Protein AF-A0A9D4Y3Y8-F1 (afdb_monomer)

Mean predicted aligned error: 14.6 Å

Radius of gyration: 22.64 Å; Cα contacts (8 Å, |Δi|>4): 123; chains: 1; bounding box: 56×64×37 Å

Organism: Pisum sativum (NCBI:txid3888)

Nearest PDB structures (foldseek):
  3wry-assembly1_A  TM=9.497E-01  e=7.097E-11  Solanum lycopersicum
  3wrw-assembly1_A  TM=9.606E-01  e=9.790E-11  Solanum lycopersicum
  3wrx-assembly1_A  TM=9.525E-01  e=9.790E-11  Solanum lycopersicum
  3wrx-assembly2_B  TM=9.613E-01  e=1.266E-10  Solanum lycopersicum
  3wry-assembly2_B  TM=9.606E-01  e=2.741E-10  Solanum lycopersicum

InterPro domains:
  IPR051353 Tobamovirus Resistance UPF0261 [PTHR31862] (1-101)
  IPR056778 UPF0261, C-terminal domain [PF23189] (1-93)

Sequence (144 aa):
MRTTVDENRKFADFIANKLNSSSSKICVCLPEKGISALGAPGKPFYDPEATGTLLHELQRLIQTDDIRQVKVYPHHINDLEFASALVDAFLEVNEKKGSTHPQVAIPESVEHFHEDLGSVSNKSSFGAIVYAPNEFPDTKPVHN

Solvent-accessible surface area (backbone atoms only — not comparable to full-atom values): 9390 Å² total; per-residue (Å²): 137,79,78,47,48,71,55,26,44,52,49,21,54,59,52,23,58,55,58,62,69,52,92,60,67,45,73,47,78,41,42,71,62,19,86,45,92,46,33,31,92,95,33,98,49,48,45,70,65,28,52,47,40,26,55,51,42,38,63,71,59,39,68,68,55,101,44,29,46,79,47,81,39,98,30,33,60,85,36,68,67,42,52,50,50,52,52,52,50,49,50,62,61,66,56,61,96,84,71,92,76,83,84,84,79,80,81,88,77,90,86,83,90,77,92,80,92,76,92,81,90,84,89,83,76,86,72,80,85,77,83,58,91,81,78,50,95,78,71,73,78,82,81,129

Secondary structure (DSSP, 8-state):
-PPPHHHHHHHHHHHHHHHHT--S-EEEEEETTBSSTTSSTTSTT--HHHHHHHHHHHHHHS--BTTEEEEEESSBTTSHHHHHHHHHHHHHHH--TT----------------------------------GGG-TT------

Structure (mmCIF, N/CA/C/O backbone):
data_AF-A0A9D4Y3Y8-F1
#
_entry.id   AF-A0A9D4Y3Y8-F1
#
loop_
_atom_site.group_PDB
_atom_site.id
_atom_site.type_symbol
_atom_site.label_atom_id
_atom_site.label_alt_id
_atom_site.label_comp_id
_atom_site.label_asym_id
_atom_site.label_entity_id
_atom_site.label_seq_id
_atom_site.pdbx_PDB_ins_code
_atom_site.Cartn_x
_atom_site.Cartn_y
_atom_site.Cartn_z
_atom_site.occupancy
_atom_site.B_iso_or_equiv
_atom_site.auth_seq_id
_atom_site.auth_comp_id
_atom_site.auth_asym_id
_atom_site.auth_atom_id
_atom_site.pdbx_PDB_model_num
ATOM 1 N N . MET A 1 1 ? 20.549 0.207 -3.075 1.00 88.00 1 MET A N 1
ATOM 2 C CA . MET A 1 1 ? 20.044 -1.165 -3.289 1.00 88.00 1 MET A CA 1
ATOM 3 C C . MET A 1 1 ? 18.529 -1.096 -3.387 1.00 88.00 1 MET A C 1
ATOM 5 O O . MET A 1 1 ? 17.938 -0.424 -2.548 1.00 88.00 1 MET A O 1
ATOM 9 N N . ARG A 1 2 ? 17.919 -1.713 -4.406 1.00 94.69 2 ARG A N 1
ATOM 10 C CA . ARG A 1 2 ? 16.457 -1.796 -4.548 1.00 94.69 2 ARG A CA 1
ATOM 11 C C . ARG A 1 2 ? 15.957 -3.088 -3.897 1.00 94.69 2 ARG A C 1
ATOM 13 O O . ARG A 1 2 ? 16.613 -4.110 -4.040 1.00 94.69 2 ARG A O 1
ATOM 20 N N . THR A 1 3 ? 14.834 -3.015 -3.187 1.00 97.38 3 THR A N 1
ATOM 21 C CA . THR A 1 3 ? 14.163 -4.177 -2.595 1.00 97.38 3 THR A CA 1
ATOM 22 C C . THR A 1 3 ? 13.422 -4.979 -3.659 1.00 97.38 3 THR A C 1
ATOM 24 O O . THR A 1 3 ? 12.798 -4.410 -4.553 1.00 97.38 3 THR A O 1
ATOM 27 N N . THR A 1 4 ? 13.492 -6.297 -3.543 1.00 98.12 4 THR A N 1
ATOM 28 C CA . THR A 1 4 ? 12.877 -7.275 -4.449 1.00 98.12 4 THR A CA 1
ATOM 29 C C . THR A 1 4 ? 11.418 -7.560 -4.084 1.00 98.12 4 THR A C 1
ATOM 31 O O . THR A 1 4 ? 10.960 -7.237 -2.985 1.00 98.12 4 THR A O 1
ATOM 34 N N . VAL A 1 5 ? 10.676 -8.205 -4.985 1.00 98.31 5 VAL A N 1
ATOM 35 C CA . VAL A 1 5 ? 9.298 -8.679 -4.750 1.00 98.31 5 VAL A CA 1
ATOM 36 C C . VAL A 1 5 ? 9.203 -9.555 -3.491 1.00 98.31 5 VAL A C 1
ATOM 38 O O . VAL A 1 5 ? 8.355 -9.314 -2.630 1.00 98.31 5 VAL A O 1
ATOM 41 N N . ASP A 1 6 ? 10.117 -10.515 -3.326 1.00 98.50 6 ASP A N 1
ATOM 42 C CA . ASP A 1 6 ? 10.129 -11.428 -2.174 1.00 98.50 6 ASP A CA 1
ATOM 43 C C . ASP A 1 6 ? 10.433 -10.716 -0.853 1.00 98.50 6 ASP A C 1
ATOM 45 O O . ASP A 1 6 ? 9.857 -11.042 0.187 1.00 98.50 6 ASP A O 1
ATOM 49 N N . GLU A 1 7 ? 11.325 -9.726 -0.870 1.00 98.62 7 GLU A N 1
ATOM 50 C CA . GLU A 1 7 ? 11.584 -8.890 0.305 1.00 98.62 7 GLU A CA 1
ATOM 51 C C . GLU A 1 7 ? 10.355 -8.055 0.670 1.00 98.62 7 GLU A C 1
ATOM 53 O O . GLU A 1 7 ? 9.992 -7.997 1.843 1.00 98.62 7 GLU A O 1
ATOM 58 N N . ASN A 1 8 ? 9.659 -7.480 -0.316 1.00 98.69 8 ASN A N 1
ATOM 59 C CA . ASN A 1 8 ? 8.426 -6.726 -0.082 1.00 98.69 8 ASN A CA 1
ATOM 60 C C . ASN A 1 8 ? 7.308 -7.599 0.510 1.00 98.69 8 ASN A C 1
ATOM 62 O O . ASN A 1 8 ? 6.607 -7.144 1.415 1.00 98.69 8 ASN A O 1
ATOM 66 N N . ARG A 1 9 ? 7.193 -8.868 0.093 1.00 98.69 9 ARG A N 1
ATOM 67 C CA . ARG A 1 9 ? 6.289 -9.844 0.727 1.00 98.69 9 ARG A CA 1
ATOM 68 C C . ARG A 1 9 ? 6.646 -10.064 2.200 1.00 98.69 9 ARG A C 1
ATOM 70 O O . ARG A 1 9 ? 5.778 -9.956 3.060 1.00 98.69 9 ARG A O 1
ATOM 77 N N . LYS A 1 10 ? 7.932 -10.269 2.509 1.00 98.81 10 LYS A N 1
ATOM 78 C CA . LYS A 1 10 ? 8.410 -10.424 3.898 1.00 98.81 10 LYS A CA 1
ATOM 79 C C . LYS A 1 10 ? 8.157 -9.174 4.744 1.00 98.81 10 LYS A C 1
ATOM 81 O O . LYS A 1 10 ? 7.847 -9.294 5.928 1.00 98.81 10 LYS A O 1
ATOM 86 N N . PHE A 1 11 ? 8.281 -7.980 4.162 1.00 98.75 11 PHE A N 1
ATOM 87 C CA . PHE A 1 11 ? 7.951 -6.733 4.855 1.00 98.75 11 PHE A CA 1
ATOM 88 C C . PHE A 1 11 ? 6.456 -6.646 5.158 1.00 98.75 11 PHE A C 1
ATOM 90 O O . PHE A 1 11 ? 6.097 -6.318 6.289 1.00 98.75 11 PHE A O 1
ATOM 97 N N . ALA A 1 12 ? 5.599 -6.985 4.191 1.00 98.75 12 ALA A N 1
ATOM 98 C CA . ALA A 1 12 ? 4.156 -7.026 4.396 1.00 98.75 12 ALA A CA 1
ATOM 99 C C . ALA A 1 12 ? 3.771 -8.012 5.509 1.00 98.75 12 ALA A C 1
ATOM 101 O O . ALA A 1 12 ? 3.057 -7.623 6.432 1.00 98.75 12 ALA A O 1
ATOM 102 N N . ASP A 1 13 ? 4.319 -9.232 5.485 1.00 98.81 13 ASP A N 1
ATOM 103 C CA . ASP A 1 13 ? 4.112 -10.244 6.530 1.00 98.81 13 ASP A CA 1
ATOM 104 C C . ASP A 1 13 ? 4.527 -9.720 7.912 1.00 98.81 13 ASP A C 1
ATOM 106 O O . ASP A 1 13 ? 3.778 -9.816 8.888 1.00 98.81 13 ASP A O 1
ATOM 110 N N . PHE A 1 14 ? 5.718 -9.127 8.015 1.00 98.88 14 PHE A N 1
ATOM 111 C CA . PHE A 1 14 ? 6.232 -8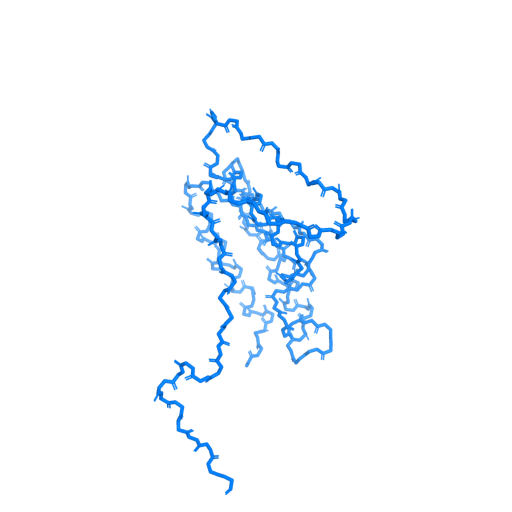.591 9.273 1.00 98.88 14 PHE A CA 1
ATOM 112 C C . PHE A 1 14 ? 5.360 -7.460 9.833 1.00 98.88 14 PHE A C 1
ATOM 114 O O . PHE A 1 14 ? 5.053 -7.451 11.030 1.00 98.88 14 PHE A O 1
ATOM 121 N N . ILE A 1 15 ? 4.958 -6.513 8.981 1.00 98.69 15 ILE A N 1
ATOM 122 C CA . ILE A 1 15 ? 4.114 -5.378 9.367 1.00 98.69 15 ILE A CA 1
ATOM 123 C C . ILE A 1 15 ? 2.729 -5.883 9.783 1.00 98.69 15 ILE A C 1
ATOM 125 O O . ILE A 1 15 ? 2.283 -5.582 10.891 1.00 98.69 15 ILE A O 1
ATOM 129 N N . ALA A 1 16 ? 2.077 -6.694 8.948 1.00 98.69 16 ALA A N 1
ATOM 130 C CA . ALA A 1 16 ? 0.730 -7.193 9.202 1.00 98.69 16 ALA A CA 1
ATOM 131 C C . ALA A 1 16 ? 0.646 -7.993 10.509 1.00 98.69 16 ALA A C 1
ATOM 133 O O . ALA A 1 16 ? -0.250 -7.751 11.315 1.00 98.69 16 ALA A O 1
ATOM 134 N N . ASN A 1 17 ? 1.624 -8.862 10.786 1.00 98.50 17 ASN A N 1
ATOM 135 C CA . ASN A 1 17 ? 1.670 -9.626 12.036 1.00 98.50 17 ASN A CA 1
ATOM 136 C C . ASN A 1 17 ? 1.689 -8.726 13.283 1.00 98.50 17 ASN A C 1
ATOM 138 O O . ASN A 1 17 ? 1.005 -9.008 14.272 1.00 98.50 17 ASN A O 1
ATOM 142 N N . LYS A 1 18 ? 2.437 -7.616 13.239 1.00 98.38 18 LYS A N 1
ATOM 143 C CA . LYS A 1 18 ? 2.472 -6.647 14.343 1.00 98.38 18 LYS A CA 1
ATOM 144 C C . LYS A 1 18 ? 1.147 -5.907 14.492 1.00 98.38 18 LYS A C 1
ATOM 146 O O . LYS A 1 18 ? 0.658 -5.774 15.611 1.00 98.38 18 LYS A O 1
ATOM 151 N N . LEU A 1 19 ? 0.565 -5.446 13.387 1.00 98.19 19 LEU A N 1
ATOM 152 C CA . LEU A 1 19 ? -0.685 -4.684 13.417 1.00 98.19 19 LEU A CA 1
ATOM 153 C C . LEU A 1 19 ? -1.873 -5.548 13.860 1.00 98.19 19 LEU A C 1
ATOM 155 O O . LEU A 1 19 ? -2.658 -5.112 14.700 1.00 98.19 19 LEU A O 1
ATOM 159 N N . ASN A 1 20 ? -1.954 -6.795 13.392 1.00 98.25 20 ASN A N 1
ATOM 160 C CA . ASN A 1 20 ? -3.006 -7.744 13.776 1.00 98.25 20 ASN A CA 1
ATOM 161 C C . ASN A 1 20 ? -2.965 -8.101 15.273 1.00 98.25 20 ASN A C 1
ATOM 163 O O . ASN A 1 20 ? -3.986 -8.455 15.857 1.00 98.25 20 ASN A O 1
ATOM 167 N N . SER A 1 21 ? -1.804 -7.960 15.918 1.00 97.50 21 SER A N 1
ATOM 168 C CA . SER A 1 21 ? -1.638 -8.200 17.358 1.00 97.50 21 SER A CA 1
ATOM 169 C C . SER A 1 21 ? -1.954 -6.973 18.227 1.00 97.50 21 SER A C 1
ATOM 171 O O . SER A 1 21 ? -1.952 -7.071 19.453 1.00 97.50 21 SER A O 1
ATOM 173 N N . SER A 1 22 ? -2.196 -5.804 17.625 1.00 96.62 22 SER A N 1
ATOM 174 C CA . SER A 1 22 ? -2.491 -4.569 18.358 1.00 96.62 22 SER A CA 1
ATOM 175 C C . SER A 1 22 ? -3.937 -4.527 18.848 1.00 96.62 22 SER A C 1
ATOM 177 O O . SER A 1 22 ? -4.855 -4.853 18.103 1.00 96.62 22 SER A O 1
ATOM 179 N N . SER A 1 23 ? -4.146 -4.038 20.071 1.00 95.56 23 SER A N 1
ATOM 180 C CA . SER A 1 23 ? -5.469 -3.737 20.640 1.00 95.56 23 SER A CA 1
ATOM 181 C C . SER A 1 23 ? -5.865 -2.257 20.534 1.00 95.56 23 SER A C 1
ATOM 183 O O . SER A 1 23 ? -6.927 -1.869 21.015 1.00 95.56 23 SER A O 1
ATOM 185 N N . SER A 1 24 ? -5.003 -1.416 19.960 1.00 95.06 24 SER A N 1
ATOM 186 C CA . SER A 1 24 ? -5.241 0.020 19.771 1.00 95.06 24 SER A CA 1
ATOM 187 C C . SER A 1 24 ? -5.779 0.314 18.374 1.00 95.06 24 SER A C 1
ATOM 189 O O . SER A 1 24 ? -5.474 -0.420 17.433 1.00 95.06 24 SER A O 1
ATOM 191 N N . LYS A 1 25 ? -6.517 1.425 18.231 1.00 97.06 25 LYS A N 1
ATOM 192 C CA . LYS A 1 25 ? -6.972 1.911 16.924 1.00 97.06 25 LYS A CA 1
ATOM 193 C C . LYS A 1 25 ? -5.788 2.181 15.986 1.00 97.06 25 LYS A C 1
ATOM 195 O O . LYS A 1 25 ? -4.824 2.835 16.381 1.00 97.06 25 LYS A O 1
ATOM 200 N N . ILE A 1 26 ? -5.880 1.701 14.751 1.00 97.69 26 ILE A N 1
ATOM 201 C CA . ILE A 1 26 ? -4.867 1.789 13.698 1.00 97.69 26 ILE A CA 1
ATOM 202 C C . ILE A 1 26 ? -5.556 2.101 12.368 1.00 97.69 26 ILE A C 1
ATOM 204 O O . ILE A 1 26 ? -6.560 1.486 12.008 1.00 97.69 26 ILE A O 1
ATOM 208 N N . CYS A 1 27 ? -4.947 2.993 11.593 1.00 98.19 27 CYS A N 1
ATOM 209 C CA . CYS A 1 27 ? -5.269 3.202 10.188 1.00 98.19 27 CYS A CA 1
ATOM 210 C C . CYS A 1 27 ? -3.985 3.075 9.359 1.00 98.19 27 CYS A C 1
ATOM 212 O O . CYS A 1 27 ? -3.000 3.760 9.636 1.00 98.19 27 CYS A O 1
ATOM 214 N N . VAL A 1 28 ? -3.983 2.197 8.356 1.00 98.50 28 VAL A N 1
ATOM 215 C CA . VAL A 1 28 ? -2.884 2.042 7.395 1.00 98.50 28 VAL A CA 1
ATOM 216 C C . VAL A 1 28 ? -3.277 2.714 6.090 1.00 98.50 28 VAL A C 1
ATOM 218 O O . VAL A 1 28 ? -4.252 2.315 5.463 1.00 98.50 28 VAL A O 1
ATOM 221 N N . CYS A 1 29 ? -2.508 3.716 5.668 1.00 98.69 29 CYS A N 1
ATOM 222 C CA . CYS A 1 29 ? -2.737 4.444 4.421 1.00 98.69 29 CYS A CA 1
ATOM 223 C C . CYS A 1 29 ? -1.721 4.004 3.362 1.00 98.69 29 CYS A C 1
ATOM 225 O O . CYS A 1 29 ? -0.514 4.058 3.597 1.00 98.69 29 CYS A O 1
ATOM 227 N N . LEU A 1 30 ? -2.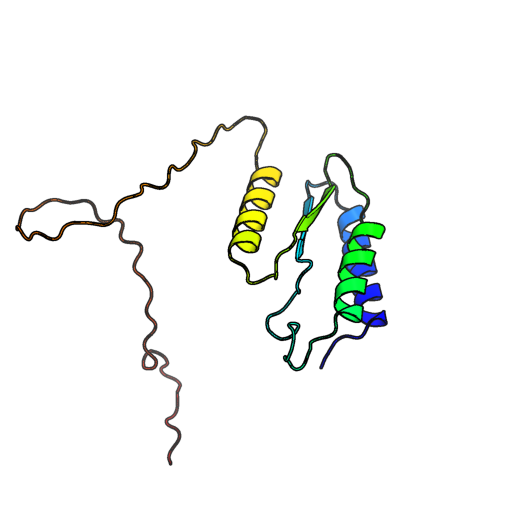204 3.572 2.200 1.00 98.50 30 LEU A N 1
ATOM 228 C CA . LEU A 1 30 ? -1.397 2.983 1.133 1.00 98.50 30 LEU A CA 1
ATOM 229 C C . LEU A 1 30 ? -1.401 3.887 -0.116 1.00 98.50 30 LEU A C 1
ATOM 231 O O . LEU A 1 30 ? -2.470 4.068 -0.702 1.00 98.50 30 LEU A O 1
ATOM 235 N N . PRO A 1 31 ? -0.247 4.445 -0.540 1.00 97.69 31 PRO A N 1
ATOM 236 C CA . PRO A 1 31 ? -0.153 5.291 -1.729 1.00 97.69 31 PRO A CA 1
ATOM 237 C C . PRO A 1 31 ? 0.081 4.444 -2.988 1.00 97.69 31 PRO A C 1
ATOM 239 O O . PRO A 1 31 ? 1.184 3.948 -3.230 1.00 97.69 31 PRO A O 1
ATOM 242 N N . GLU A 1 32 ? -0.955 4.282 -3.807 1.00 94.69 32 GLU A N 1
ATOM 243 C CA . GLU A 1 32 ? -0.950 3.383 -4.968 1.00 94.69 32 GLU A CA 1
ATOM 244 C C . GLU A 1 32 ? 0.075 3.778 -6.045 1.00 94.69 32 GLU A C 1
ATOM 246 O O . GLU A 1 32 ? 0.643 2.911 -6.709 1.00 94.69 32 GLU A O 1
ATOM 251 N N . LYS A 1 33 ? 0.371 5.076 -6.207 1.00 92.06 33 LYS A N 1
ATOM 252 C CA . LYS A 1 33 ? 1.266 5.551 -7.279 1.00 92.06 33 LYS A CA 1
ATOM 253 C C . LYS A 1 33 ? 2.750 5.493 -6.924 1.00 92.06 33 LYS A C 1
ATOM 255 O O . LYS A 1 33 ? 3.582 5.781 -7.783 1.00 92.06 33 LYS A O 1
ATOM 260 N N . GLY A 1 34 ? 3.099 5.137 -5.689 1.00 92.88 34 GLY A N 1
ATOM 261 C CA . GLY A 1 34 ? 4.488 4.931 -5.291 1.00 92.88 34 GLY A CA 1
ATOM 262 C C . GLY A 1 34 ? 4.782 5.305 -3.845 1.00 92.88 34 GLY A C 1
ATOM 263 O O . GLY A 1 34 ? 4.165 6.193 -3.262 1.00 92.88 34 GLY A O 1
ATOM 264 N N . ILE A 1 35 ? 5.781 4.620 -3.289 1.00 95.88 35 ILE A N 1
ATOM 265 C CA . ILE A 1 35 ? 6.171 4.690 -1.871 1.00 95.88 35 ILE A CA 1
ATOM 266 C C . ILE A 1 35 ? 7.481 5.454 -1.632 1.00 95.88 35 ILE A C 1
ATOM 268 O O . ILE A 1 35 ? 7.960 5.522 -0.505 1.00 95.88 35 ILE A O 1
ATOM 272 N N . SER A 1 36 ? 8.119 5.988 -2.680 1.00 95.06 36 SER A N 1
ATOM 273 C CA . SER A 1 36 ? 9.346 6.781 -2.541 1.00 95.06 36 SER A CA 1
ATOM 274 C C . SER A 1 36 ? 9.619 7.627 -3.780 1.00 95.06 36 SER A C 1
ATOM 276 O O . SER A 1 36 ? 9.308 7.213 -4.893 1.00 95.06 36 SER A O 1
ATOM 278 N N . ALA A 1 37 ? 10.319 8.754 -3.612 1.00 93.88 37 ALA A N 1
ATOM 279 C CA . ALA A 1 37 ? 10.727 9.621 -4.724 1.00 93.88 37 ALA A CA 1
ATOM 280 C C . ALA A 1 37 ? 11.576 8.907 -5.798 1.00 93.88 37 ALA A C 1
ATOM 282 O O . ALA A 1 37 ? 11.570 9.302 -6.962 1.00 93.88 37 ALA A O 1
ATOM 283 N N . LEU A 1 38 ? 12.328 7.868 -5.412 1.00 93.31 38 LEU A N 1
ATOM 284 C CA . LEU A 1 38 ? 13.167 7.077 -6.321 1.00 93.31 38 LEU A CA 1
ATOM 285 C C . LEU A 1 38 ? 12.398 5.936 -7.006 1.00 93.31 38 LEU A C 1
ATOM 287 O O . LEU A 1 38 ? 12.915 5.348 -7.953 1.00 93.31 38 LEU A O 1
ATOM 291 N N . GLY A 1 39 ? 11.192 5.622 -6.532 1.00 88.31 39 GLY A N 1
ATOM 292 C CA . GLY A 1 39 ? 10.332 4.544 -7.019 1.00 88.31 39 GLY A CA 1
ATOM 293 C C . GLY A 1 39 ? 9.237 5.019 -7.970 1.00 88.31 39 GLY A C 1
ATOM 294 O O . GLY A 1 39 ? 8.167 4.422 -7.980 1.00 88.31 39 GLY A O 1
ATOM 295 N N . ALA A 1 40 ? 9.488 6.084 -8.736 1.00 88.75 40 ALA A N 1
ATOM 296 C CA . ALA A 1 40 ? 8.558 6.672 -9.705 1.00 88.75 40 ALA A CA 1
ATOM 297 C C . ALA A 1 40 ? 9.057 6.480 -11.153 1.00 88.75 40 ALA A C 1
ATOM 299 O O . ALA A 1 40 ? 10.263 6.306 -11.340 1.00 88.75 40 ALA A O 1
ATOM 300 N N . PRO A 1 41 ? 8.191 6.535 -12.186 1.00 88.19 41 PRO A N 1
ATOM 301 C CA . PRO A 1 41 ? 8.596 6.325 -13.578 1.00 88.19 41 PRO A CA 1
ATOM 302 C C . PRO A 1 41 ? 9.849 7.120 -13.977 1.00 88.19 41 PRO A C 1
ATOM 304 O O . PRO A 1 41 ? 9.963 8.315 -13.702 1.00 88.19 41 PRO A O 1
ATOM 307 N N . GLY A 1 42 ? 10.815 6.445 -14.606 1.00 91.19 42 GLY A N 1
ATOM 308 C CA . GLY A 1 42 ? 12.090 7.047 -15.022 1.00 91.19 42 GLY A CA 1
ATOM 309 C C . GLY A 1 42 ? 13.128 7.236 -13.905 1.00 91.19 42 GLY A C 1
ATOM 310 O O . GLY A 1 42 ? 14.174 7.837 -14.147 1.00 91.19 42 GLY A O 1
ATOM 311 N N . LYS A 1 43 ? 12.876 6.742 -12.686 1.00 92.50 43 LYS A N 1
ATOM 312 C CA . LYS A 1 43 ? 13.825 6.790 -11.563 1.00 92.50 43 LYS A CA 1
ATOM 313 C C . LYS A 1 43 ? 14.521 5.439 -11.338 1.00 92.50 43 LYS A C 1
ATOM 315 O O . LYS A 1 43 ? 13.969 4.403 -11.706 1.00 92.50 43 LYS A O 1
ATOM 320 N N . PRO A 1 44 ? 15.707 5.418 -10.693 1.00 93.00 44 PRO A N 1
ATOM 321 C CA . PRO A 1 44 ? 16.529 4.209 -10.587 1.00 93.00 44 PRO A CA 1
ATOM 322 C C . PRO A 1 44 ? 15.860 3.023 -9.886 1.00 93.00 44 PRO A C 1
ATOM 324 O O . PRO A 1 44 ? 16.268 1.888 -10.104 1.00 93.00 44 PRO A O 1
ATOM 327 N N . PHE A 1 45 ? 14.880 3.276 -9.014 1.00 94.50 45 PHE A N 1
ATOM 328 C CA . PHE A 1 45 ? 14.206 2.265 -8.196 1.00 94.50 45 PHE A CA 1
ATOM 329 C C . PHE A 1 45 ? 12.754 2.038 -8.629 1.00 94.50 45 PHE A C 1
ATOM 331 O O . PHE A 1 45 ? 11.981 1.448 -7.870 1.00 94.50 45 PHE A O 1
ATOM 338 N N . TYR A 1 46 ? 12.372 2.503 -9.824 1.00 93.75 46 TYR A N 1
ATOM 339 C CA . TYR A 1 46 ? 11.038 2.255 -10.350 1.00 93.75 46 TYR A CA 1
ATOM 340 C C . TYR A 1 46 ? 10.838 0.769 -10.617 1.00 93.75 46 TYR A C 1
ATOM 342 O O . TYR A 1 46 ? 11.414 0.198 -11.537 1.00 93.75 46 TYR A O 1
ATOM 350 N N . ASP A 1 47 ? 10.011 0.166 -9.777 1.00 95.12 47 ASP A N 1
ATOM 351 C CA . ASP A 1 47 ? 9.601 -1.222 -9.880 1.00 95.12 47 ASP A CA 1
ATOM 352 C C . ASP A 1 47 ? 8.134 -1.293 -9.427 1.00 95.12 47 ASP A C 1
ATOM 354 O O . ASP A 1 47 ? 7.860 -1.281 -8.212 1.00 95.12 47 ASP A O 1
ATOM 358 N N . PRO A 1 48 ? 7.185 -1.255 -10.382 1.00 93.69 48 PRO A N 1
ATOM 359 C CA . PRO A 1 48 ? 5.764 -1.312 -10.073 1.00 93.69 48 PRO A CA 1
ATOM 360 C C . PRO A 1 48 ? 5.343 -2.684 -9.533 1.00 93.69 48 PRO A C 1
ATOM 362 O O . PRO A 1 48 ? 4.399 -2.743 -8.752 1.00 93.69 48 PRO A O 1
ATOM 365 N N . GLU A 1 49 ? 6.053 -3.766 -9.867 1.00 96.62 49 GLU A N 1
ATOM 366 C CA . GLU A 1 49 ? 5.744 -5.113 -9.377 1.00 96.62 49 GLU A CA 1
ATOM 367 C C . GLU A 1 49 ? 6.112 -5.255 -7.897 1.00 96.62 49 GLU A C 1
ATOM 369 O O . GLU A 1 49 ? 5.284 -5.672 -7.082 1.00 96.62 49 GLU A O 1
ATOM 374 N N . ALA A 1 50 ? 7.320 -4.834 -7.511 1.00 96.25 50 ALA A N 1
ATOM 375 C CA . ALA A 1 50 ? 7.750 -4.854 -6.114 1.00 96.25 50 ALA A CA 1
ATOM 376 C C . ALA A 1 50 ? 6.879 -3.941 -5.237 1.00 96.25 50 ALA A C 1
ATOM 378 O O . ALA A 1 50 ? 6.482 -4.326 -4.134 1.00 96.25 50 ALA A O 1
ATOM 379 N N . THR A 1 51 ? 6.543 -2.747 -5.737 1.00 95.44 51 THR A N 1
ATOM 380 C CA . THR A 1 51 ? 5.671 -1.803 -5.020 1.00 95.44 51 THR A CA 1
ATOM 381 C C . THR A 1 51 ? 4.248 -2.349 -4.911 1.00 95.44 51 THR A C 1
ATOM 383 O O . THR A 1 51 ? 3.696 -2.388 -3.813 1.00 95.44 51 THR A O 1
ATOM 386 N N . GLY A 1 52 ? 3.681 -2.839 -6.016 1.00 97.00 52 GLY A N 1
ATOM 387 C CA . GLY A 1 52 ? 2.356 -3.456 -6.038 1.00 97.00 52 GLY A CA 1
ATOM 388 C C . GLY A 1 52 ? 2.263 -4.663 -5.108 1.00 97.00 52 GLY A C 1
ATOM 389 O O . GLY A 1 52 ? 1.279 -4.792 -4.386 1.00 97.00 52 GLY A O 1
ATOM 390 N N . THR A 1 53 ? 3.316 -5.484 -5.036 1.00 98.50 53 THR A N 1
ATOM 391 C CA . THR A 1 53 ? 3.388 -6.628 -4.114 1.00 98.50 53 THR A CA 1
ATOM 392 C C . THR A 1 53 ? 3.275 -6.183 -2.661 1.00 98.50 53 THR A C 1
ATOM 394 O O . THR A 1 53 ? 2.466 -6.743 -1.928 1.00 98.50 53 THR A O 1
ATOM 397 N N . LEU A 1 54 ? 4.027 -5.161 -2.237 1.00 98.50 54 LEU A N 1
ATOM 398 C CA . LEU A 1 54 ? 3.932 -4.651 -0.866 1.00 98.50 54 LEU A CA 1
ATOM 399 C C . LEU A 1 54 ? 2.507 -4.185 -0.539 1.00 98.50 54 LEU A C 1
ATOM 401 O O . LEU A 1 54 ? 1.950 -4.579 0.483 1.00 98.50 54 LEU A O 1
ATOM 405 N N . LEU A 1 55 ? 1.917 -3.355 -1.405 1.00 98.31 55 LEU A N 1
ATOM 406 C CA . LEU A 1 55 ? 0.594 -2.776 -1.158 1.00 98.31 55 LEU A CA 1
ATOM 407 C C . LEU A 1 55 ? -0.505 -3.844 -1.161 1.00 98.31 55 LEU A C 1
ATOM 409 O O . LEU A 1 55 ? -1.369 -3.827 -0.286 1.00 98.31 55 LEU A O 1
ATOM 413 N N . HIS A 1 56 ? -0.458 -4.780 -2.111 1.00 98.44 56 HIS A N 1
ATOM 414 C CA . HIS A 1 56 ? -1.408 -5.884 -2.204 1.00 98.44 56 HIS A CA 1
ATOM 415 C C . HIS A 1 56 ? -1.308 -6.819 -0.994 1.00 98.44 56 HIS A C 1
ATOM 417 O O . HIS A 1 56 ? -2.325 -7.151 -0.387 1.00 98.44 56 HIS A O 1
ATOM 423 N N . GLU A 1 57 ? -0.096 -7.219 -0.600 1.00 98.75 57 GLU A N 1
ATOM 424 C CA . GLU A 1 57 ? 0.088 -8.108 0.548 1.00 98.75 57 GLU A CA 1
ATOM 425 C C . GLU A 1 57 ? -0.334 -7.435 1.860 1.00 98.75 57 GLU A C 1
ATOM 427 O O . GLU A 1 57 ? -1.000 -8.074 2.669 1.00 98.75 57 GLU A O 1
ATOM 432 N N . LEU A 1 58 ? -0.052 -6.140 2.056 1.00 98.75 58 LEU A N 1
ATOM 433 C CA . LEU A 1 58 ? -0.549 -5.402 3.224 1.00 98.75 58 LEU A CA 1
ATOM 434 C C . LEU A 1 58 ? -2.084 -5.379 3.276 1.00 98.75 58 LEU A C 1
ATOM 436 O O . LEU A 1 58 ? -2.652 -5.656 4.330 1.00 98.75 58 LEU A O 1
ATOM 440 N N . GLN A 1 59 ? -2.756 -5.111 2.151 1.00 98.25 59 GLN A N 1
ATOM 441 C CA . GLN A 1 59 ? -4.225 -5.154 2.078 1.00 98.25 59 GLN A CA 1
ATOM 442 C C . GLN A 1 59 ? -4.784 -6.546 2.379 1.00 98.25 59 GLN A C 1
ATOM 444 O O . GLN A 1 59 ? -5.807 -6.667 3.044 1.00 98.25 59 GLN A O 1
ATOM 449 N N . ARG A 1 60 ? -4.115 -7.598 1.897 1.00 98.50 60 ARG A N 1
ATOM 450 C CA . ARG A 1 60 ? -4.556 -8.987 2.057 1.00 98.50 60 ARG A CA 1
ATOM 451 C C . ARG A 1 60 ? -4.337 -9.527 3.473 1.00 98.50 60 ARG A C 1
ATOM 453 O O . ARG A 1 60 ? -5.123 -10.348 3.938 1.00 98.50 60 ARG A O 1
ATOM 460 N N . LEU A 1 61 ? -3.235 -9.147 4.120 1.00 98.75 61 LEU A N 1
ATOM 461 C CA . LEU A 1 61 ? -2.774 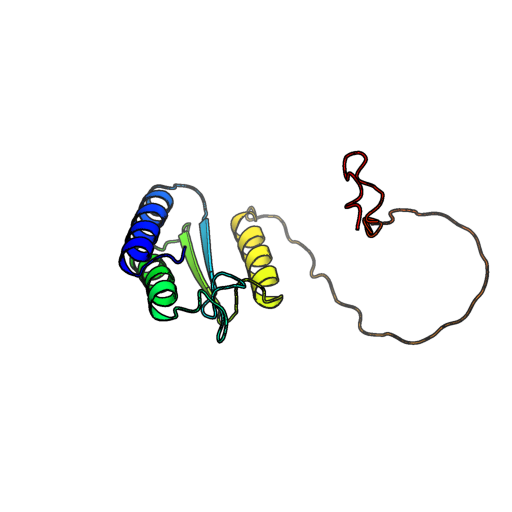-9.744 5.380 1.00 98.75 61 LEU A CA 1
ATOM 462 C C . LEU A 1 61 ? -3.275 -9.015 6.629 1.00 98.75 61 LEU A C 1
ATOM 464 O O . LEU A 1 61 ? -3.386 -9.634 7.692 1.00 98.75 61 LEU A O 1
ATOM 468 N N . ILE A 1 62 ? -3.533 -7.710 6.538 1.00 98.62 62 ILE A N 1
ATOM 469 C CA . ILE A 1 62 ? -4.048 -6.938 7.670 1.00 98.62 62 ILE A CA 1
ATOM 470 C C . ILE A 1 62 ? -5.530 -7.269 7.859 1.00 98.62 62 ILE A C 1
ATOM 472 O O . ILE A 1 62 ? -6.342 -7.106 6.952 1.00 98.62 62 ILE A O 1
ATOM 476 N N . GLN A 1 63 ? -5.882 -7.719 9.060 1.00 98.00 63 GLN A N 1
ATOM 477 C CA . GLN A 1 63 ? -7.256 -8.033 9.436 1.00 98.00 63 GLN A CA 1
ATOM 478 C C . GLN A 1 63 ? -7.983 -6.735 9.791 1.00 98.00 63 GLN A C 1
ATOM 480 O O . GLN A 1 63 ? -7.677 -6.106 10.809 1.00 98.00 63 GLN A O 1
ATOM 485 N N . THR A 1 64 ? -8.917 -6.322 8.937 1.00 97.75 64 THR A N 1
ATOM 486 C CA . THR A 1 64 ? -9.699 -5.101 9.140 1.00 97.75 64 THR A CA 1
ATOM 487 C C . THR A 1 64 ? -10.906 -5.343 10.043 1.00 97.75 64 THR A C 1
ATOM 489 O O . THR A 1 64 ? -11.590 -6.361 9.944 1.00 97.75 64 THR A O 1
ATOM 492 N N . ASP A 1 65 ? -11.155 -4.396 10.942 1.00 96.31 65 ASP A N 1
ATOM 493 C CA . ASP A 1 65 ? -12.272 -4.376 11.889 1.00 96.31 65 ASP A CA 1
ATOM 494 C C . ASP A 1 65 ? -12.506 -2.944 12.408 1.00 96.31 65 ASP A C 1
ATOM 496 O O . ASP A 1 65 ? -11.914 -1.980 11.920 1.00 96.31 65 ASP A O 1
ATOM 500 N N . ASP A 1 66 ? -13.352 -2.781 13.425 1.00 94.81 66 ASP A N 1
ATOM 501 C CA . ASP A 1 66 ? -13.691 -1.472 13.999 1.00 94.81 66 ASP A CA 1
ATOM 502 C C . ASP A 1 66 ? -12.485 -0.677 14.537 1.00 94.81 66 ASP A C 1
ATOM 504 O O . A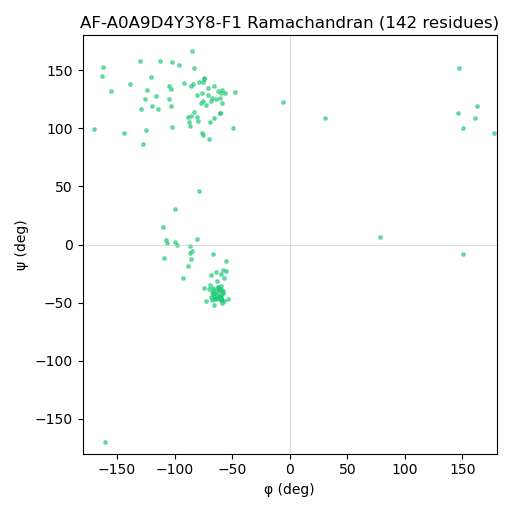SP A 1 66 ? -12.567 0.548 14.678 1.00 94.81 66 ASP A O 1
ATOM 508 N N . ILE A 1 67 ? -11.371 -1.342 14.861 1.00 95.62 67 ILE A N 1
ATOM 509 C CA . ILE A 1 67 ? -10.150 -0.697 15.360 1.00 95.62 67 ILE A CA 1
ATOM 510 C C . ILE A 1 67 ? -9.004 -0.720 14.345 1.00 95.62 67 ILE A C 1
ATOM 512 O O . ILE A 1 67 ? -8.025 -0.010 14.554 1.00 95.62 67 ILE A O 1
ATOM 516 N N . ARG A 1 68 ? -9.088 -1.481 13.251 1.00 97.62 68 ARG A N 1
ATOM 517 C CA . ARG A 1 68 ? -8.044 -1.577 12.221 1.00 97.62 68 ARG A CA 1
ATOM 518 C C . ARG A 1 68 ? -8.616 -1.350 10.835 1.00 97.62 68 ARG A C 1
ATOM 520 O O . ARG A 1 68 ? -9.396 -2.147 10.327 1.00 97.62 68 ARG A O 1
ATOM 527 N N . GLN A 1 69 ? -8.157 -0.288 10.189 1.00 98.00 69 GLN A N 1
ATOM 528 C CA . GLN A 1 69 ? -8.567 0.069 8.834 1.00 98.00 69 GLN A CA 1
ATOM 529 C C . GLN A 1 69 ? -7.361 0.095 7.894 1.00 98.00 69 GLN A C 1
ATOM 531 O O . GLN A 1 69 ? -6.269 0.516 8.282 1.00 98.00 69 GLN A O 1
ATOM 536 N N . VAL A 1 70 ? -7.566 -0.328 6.647 1.00 98.44 70 VAL A N 1
ATOM 537 C CA . VAL A 1 70 ? -6.600 -0.175 5.551 1.00 98.44 70 VAL A CA 1
ATOM 538 C C . VAL A 1 70 ? -7.263 0.665 4.467 1.00 98.44 70 VAL A C 1
ATOM 540 O O . VAL A 1 70 ? -8.301 0.281 3.933 1.00 98.44 70 VAL A O 1
ATOM 543 N N . LYS A 1 71 ? -6.678 1.820 4.154 1.00 98.31 71 LYS A N 1
ATOM 544 C CA . LYS A 1 71 ? -7.186 2.782 3.173 1.00 98.31 71 LYS A CA 1
ATOM 545 C C . LYS A 1 71 ? -6.190 2.910 2.023 1.00 98.31 71 LYS A C 1
ATOM 547 O O . LYS A 1 71 ? -5.002 3.147 2.247 1.00 98.31 71 LYS A O 1
ATOM 552 N N . VAL A 1 72 ? -6.673 2.749 0.796 1.00 98.12 72 VAL A N 1
ATOM 553 C CA . VAL A 1 72 ? -5.871 2.874 -0.429 1.00 98.12 72 VAL A CA 1
ATOM 554 C C . VAL A 1 72 ? -6.166 4.216 -1.075 1.00 98.12 72 VAL A C 1
ATOM 556 O O . VAL A 1 72 ? -7.327 4.598 -1.206 1.00 98.12 72 VAL A O 1
ATOM 559 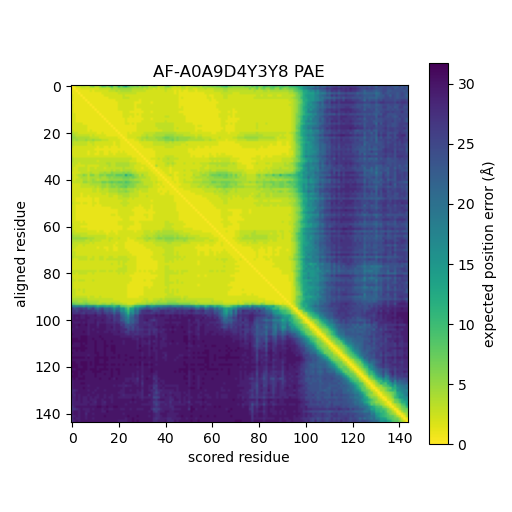N N . TYR A 1 73 ? -5.116 4.921 -1.479 1.00 98.00 73 TYR A N 1
ATOM 560 C CA . TYR A 1 73 ? -5.210 6.257 -2.047 1.00 98.00 73 TYR A CA 1
ATOM 561 C C . TYR A 1 73 ? -4.552 6.303 -3.432 1.00 98.00 73 TYR A C 1
ATOM 563 O O . TYR A 1 73 ? -3.407 5.856 -3.563 1.00 98.00 73 TYR A O 1
ATOM 571 N N . PRO A 1 74 ? -5.207 6.900 -4.450 1.00 96.81 74 PRO A N 1
ATOM 572 C CA . PRO A 1 74 ? -4.694 6.992 -5.820 1.00 96.81 74 PRO A CA 1
ATOM 573 C C . PRO A 1 74 ? -3.641 8.110 -5.973 1.00 96.81 74 PRO A C 1
ATOM 575 O O . PRO A 1 74 ? -3.671 8.911 -6.915 1.00 96.81 74 PRO A O 1
ATOM 578 N N . HIS A 1 75 ? -2.700 8.171 -5.034 1.00 96.31 75 HIS A N 1
ATOM 579 C CA . HIS A 1 75 ? -1.684 9.210 -4.892 1.00 96.31 75 HIS A CA 1
ATOM 580 C C . HIS A 1 75 ? -0.294 8.589 -4.742 1.00 96.31 75 HIS A C 1
ATOM 582 O O . HIS A 1 75 ? -0.148 7.418 -4.376 1.00 96.31 75 HIS A O 1
ATOM 588 N N . HIS A 1 76 ? 0.736 9.367 -5.055 1.00 96.06 76 HIS A N 1
ATOM 589 C CA . HIS A 1 76 ? 2.115 9.057 -4.703 1.00 96.06 76 HIS A CA 1
ATOM 590 C C . HIS A 1 76 ? 2.369 9.516 -3.260 1.00 96.06 76 HIS A C 1
ATOM 592 O O . HIS A 1 76 ? 1.770 10.484 -2.802 1.00 96.06 76 HIS A O 1
ATOM 598 N N . ILE A 1 77 ? 3.294 8.873 -2.540 1.00 97.62 77 ILE A N 1
ATOM 599 C CA . ILE A 1 77 ? 3.595 9.205 -1.132 1.00 97.62 77 ILE A CA 1
ATOM 600 C C . ILE A 1 77 ? 3.979 10.680 -0.896 1.00 97.62 77 ILE A C 1
ATOM 602 O O . ILE A 1 77 ? 3.853 11.181 0.214 1.00 97.62 77 ILE A O 1
ATOM 606 N N . ASN A 1 78 ? 4.453 11.363 -1.941 1.00 96.75 78 ASN A N 1
ATOM 607 C CA . ASN A 1 78 ? 4.892 12.761 -1.898 1.00 96.75 78 ASN A CA 1
ATOM 608 C C . ASN A 1 78 ? 3.840 13.753 -2.425 1.00 96.75 78 ASN A C 1
ATOM 610 O O . ASN A 1 78 ? 4.144 14.940 -2.516 1.00 96.75 78 ASN A O 1
ATOM 614 N N . ASP A 1 79 ? 2.654 13.286 -2.817 1.00 97.50 79 ASP A N 1
ATOM 615 C CA . ASP A 1 79 ? 1.570 14.171 -3.243 1.00 97.50 79 ASP A CA 1
ATOM 616 C C . ASP A 1 79 ? 0.961 14.859 -2.013 1.00 97.50 79 ASP A C 1
ATOM 618 O O . ASP A 1 79 ? 0.823 14.249 -0.945 1.00 97.50 79 ASP A O 1
ATOM 622 N N . LEU A 1 80 ? 0.576 16.130 -2.156 1.00 98.31 80 LEU A N 1
ATOM 623 C CA . LEU A 1 80 ? 0.010 16.913 -1.053 1.00 98.31 80 LEU A CA 1
ATOM 624 C C . LEU A 1 80 ? -1.294 16.289 -0.543 1.00 98.31 80 LEU A C 1
ATOM 626 O O . LEU A 1 80 ? -1.529 16.230 0.661 1.00 98.31 80 LEU A O 1
ATOM 630 N N . GLU A 1 81 ? -2.100 15.753 -1.452 1.00 98.44 81 GLU A N 1
ATOM 631 C CA . GLU A 1 81 ? -3.353 15.068 -1.161 1.00 98.44 81 GLU A CA 1
ATOM 632 C C . GLU A 1 81 ? -3.132 13.829 -0.284 1.00 98.44 81 GLU A C 1
ATOM 634 O O . GLU A 1 81 ? -3.923 13.566 0.623 1.00 98.44 81 GLU A O 1
ATOM 639 N N . PHE A 1 82 ? -2.034 13.090 -0.492 1.00 98.56 82 PHE A N 1
ATOM 640 C CA . PHE A 1 82 ? -1.693 11.956 0.368 1.00 98.56 82 PHE A CA 1
ATOM 641 C C . PHE A 1 82 ? -1.255 12.417 1.760 1.00 98.56 82 PHE A C 1
ATOM 643 O O . PHE A 1 82 ? -1.634 11.806 2.760 1.00 98.56 82 PHE A O 1
ATOM 650 N N . ALA A 1 83 ? -0.503 13.518 1.846 1.00 98.62 83 ALA A N 1
ATOM 651 C CA . ALA A 1 83 ? -0.123 14.106 3.126 1.00 98.62 83 ALA A CA 1
ATOM 652 C C . ALA A 1 83 ? -1.353 14.574 3.924 1.00 98.62 83 ALA A C 1
ATOM 654 O O . ALA A 1 83 ? -1.460 14.265 5.112 1.00 98.62 83 ALA A O 1
ATOM 655 N N . SER A 1 84 ? -2.309 15.246 3.275 1.00 98.44 84 SER A N 1
ATOM 656 C CA . SER A 1 84 ? -3.589 15.620 3.890 1.00 98.44 84 SER A CA 1
ATOM 657 C C . SER A 1 84 ? -4.366 14.390 4.364 1.00 98.44 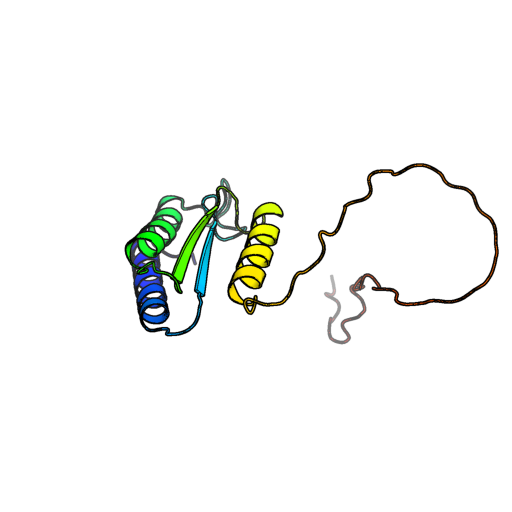84 SER A C 1
ATOM 659 O O . SER A 1 84 ? -4.776 14.340 5.521 1.00 98.44 84 SER A O 1
ATOM 661 N N . ALA A 1 85 ? -4.467 13.350 3.530 1.00 98.31 85 ALA A N 1
ATOM 662 C CA . ALA A 1 85 ? -5.151 12.110 3.891 1.00 98.31 85 ALA A CA 1
ATOM 663 C C . ALA A 1 85 ? -4.536 11.403 5.116 1.00 98.31 85 ALA A C 1
ATOM 665 O O . ALA A 1 85 ? -5.266 10.831 5.928 1.00 98.31 85 ALA A O 1
ATOM 666 N N . LEU A 1 86 ? -3.208 11.451 5.277 1.00 98.56 86 LEU A N 1
ATOM 667 C CA . LEU A 1 86 ? -2.526 10.920 6.463 1.00 98.56 86 LEU A CA 1
ATOM 668 C C . LEU A 1 86 ? -2.900 11.689 7.736 1.00 98.56 86 LEU A C 1
ATOM 670 O O . LEU A 1 86 ? -3.108 11.068 8.780 1.00 98.56 86 LEU A O 1
ATOM 674 N N . VAL A 1 87 ? -2.990 13.021 7.660 1.00 98.38 87 VAL A N 1
ATOM 675 C CA . VAL A 1 87 ? -3.405 13.863 8.794 1.00 98.38 87 VAL A CA 1
ATOM 676 C C . VAL A 1 87 ? -4.852 13.566 9.171 1.00 98.38 87 VAL A C 1
ATOM 678 O O . VAL A 1 87 ? -5.130 13.333 10.348 1.00 98.38 87 VAL A O 1
ATOM 681 N N . ASP A 1 88 ? -5.749 13.485 8.190 1.00 97.81 88 ASP A N 1
ATOM 682 C CA . ASP A 1 88 ? -7.158 13.159 8.423 1.00 97.81 88 ASP A CA 1
ATOM 683 C C . ASP A 1 88 ? -7.308 11.785 9.094 1.00 97.81 88 ASP A C 1
ATOM 685 O O . ASP A 1 88 ? -7.999 11.649 10.106 1.00 97.81 88 ASP A O 1
ATOM 689 N N . ALA A 1 89 ? -6.593 10.772 8.592 1.00 97.50 89 ALA A N 1
ATOM 690 C CA . ALA A 1 89 ? -6.582 9.432 9.177 1.00 97.50 89 ALA A CA 1
ATOM 691 C C . ALA A 1 89 ? -6.026 9.415 10.611 1.00 97.50 89 ALA A C 1
ATOM 693 O O . ALA A 1 89 ? -6.527 8.678 11.463 1.00 97.50 89 ALA A O 1
ATOM 694 N N . PHE A 1 90 ? -4.998 10.217 10.893 1.00 97.75 90 PHE A N 1
ATOM 695 C CA . PHE A 1 90 ? -4.444 10.345 12.238 1.00 97.75 90 PHE A CA 1
ATOM 696 C C . PHE A 1 90 ? -5.446 10.985 13.206 1.00 97.75 90 PHE A C 1
ATOM 698 O O . PHE A 1 90 ? -5.648 10.467 14.308 1.00 97.75 90 PHE A O 1
ATOM 705 N N . LEU A 1 91 ? -6.092 12.080 12.796 1.00 96.56 91 LEU A N 1
ATOM 706 C CA . LEU A 1 91 ? -7.104 12.757 13.603 1.00 96.56 91 LEU A CA 1
ATOM 707 C C . LEU A 1 91 ? -8.281 11.821 13.895 1.00 96.56 91 LEU A C 1
ATOM 709 O O . LEU A 1 91 ? -8.653 11.683 15.055 1.00 96.56 91 LEU A O 1
ATOM 713 N N . GLU A 1 92 ? -8.781 11.082 12.902 1.00 94.12 92 GLU A N 1
ATOM 714 C CA . GLU A 1 92 ? -9.865 10.101 13.072 1.00 94.12 92 GLU A CA 1
ATOM 715 C C . GLU A 1 92 ? -9.531 9.009 14.109 1.00 94.12 92 GLU A C 1
ATOM 717 O O . GLU A 1 92 ? -10.367 8.626 14.936 1.00 94.12 92 GLU A O 1
ATOM 722 N N . VAL A 1 93 ? -8.292 8.510 14.094 1.00 94.50 93 VAL A N 1
ATOM 723 C CA . VAL A 1 93 ? -7.819 7.504 15.056 1.00 94.50 93 VAL A CA 1
ATOM 724 C C . VAL A 1 93 ? -7.684 8.093 16.466 1.00 94.50 93 VAL A C 1
ATOM 726 O O . VAL A 1 93 ? -7.951 7.389 17.446 1.00 94.50 93 VAL A O 1
ATOM 729 N N . ASN A 1 94 ? -7.299 9.368 16.574 1.00 91.56 94 ASN A N 1
ATOM 730 C CA . ASN A 1 94 ? -7.042 10.061 17.838 1.00 91.56 94 ASN A CA 1
ATOM 731 C C . ASN A 1 94 ? -8.291 10.723 18.455 1.00 91.56 94 ASN A C 1
ATOM 733 O O . ASN A 1 94 ? -8.309 11.016 19.653 1.00 91.56 94 ASN A O 1
ATOM 737 N N . GLU A 1 95 ? -9.344 10.951 17.670 1.00 82.69 95 GLU A N 1
ATOM 738 C CA . GLU A 1 95 ? -10.595 11.522 18.157 1.00 82.69 95 GLU A CA 1
ATOM 739 C C . GLU A 1 95 ? -11.209 10.612 19.233 1.00 82.69 95 GLU A C 1
ATOM 741 O O . GLU A 1 95 ? -11.679 9.488 18.997 1.00 82.69 95 GLU A O 1
ATOM 746 N N . LYS A 1 96 ? -11.239 11.128 20.465 1.00 60.94 96 LYS A N 1
ATOM 747 C CA . LYS A 1 96 ? -12.139 10.624 21.499 1.00 60.94 96 LYS A CA 1
ATOM 748 C C . LYS A 1 96 ? -13.541 11.017 21.050 1.00 60.94 96 LYS A C 1
ATOM 750 O O . LYS A 1 96 ? -13.784 12.202 20.853 1.00 60.94 96 LYS A O 1
ATOM 755 N N . LYS A 1 97 ? -14.468 10.060 20.910 1.00 51.94 97 LYS A N 1
ATOM 756 C CA . LYS A 1 97 ? -15.901 10.366 20.720 1.00 51.94 97 LYS A CA 1
ATOM 757 C C . LYS A 1 97 ? -16.322 11.385 21.795 1.00 51.94 97 LYS A C 1
ATOM 759 O O . LYS A 1 97 ? -16.500 10.996 22.946 1.00 51.94 97 LYS A O 1
ATOM 764 N N . GLY A 1 98 ? -16.406 12.672 21.438 1.00 50.69 98 GLY A N 1
ATOM 765 C CA . GLY A 1 98 ? -16.702 13.753 22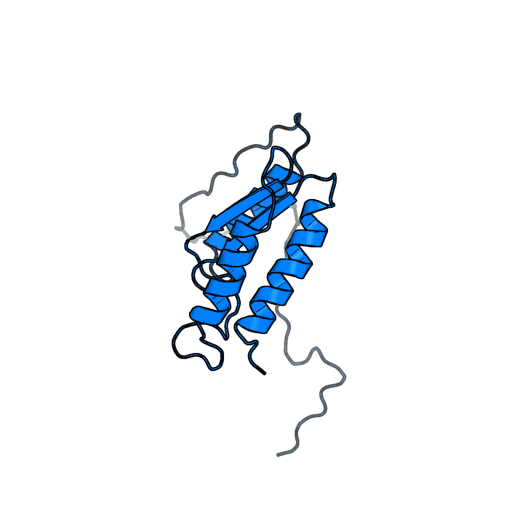.384 1.00 50.69 98 GLY A CA 1
ATOM 766 C C . GLY A 1 98 ? -16.141 15.156 22.099 1.00 50.69 98 GLY A C 1
ATOM 767 O O . GLY A 1 98 ? -16.540 16.070 22.812 1.00 50.69 98 GLY A O 1
ATOM 768 N N . SER A 1 99 ? -15.274 15.386 21.108 1.00 43.47 99 SER A N 1
ATOM 769 C CA . SER A 1 99 ? -14.750 16.739 20.828 1.00 43.47 99 SER A CA 1
ATOM 770 C C . SER A 1 99 ? -14.984 17.164 19.381 1.00 43.47 99 SER A C 1
ATOM 772 O O . SER A 1 99 ? -14.221 16.818 18.495 1.00 43.47 99 SER A O 1
ATOM 774 N N . THR A 1 100 ? -16.038 17.945 19.154 1.00 43.91 100 THR A N 1
ATOM 775 C CA . THR A 1 100 ? -16.278 18.692 17.911 1.00 43.91 100 THR A CA 1
ATOM 776 C C . THR A 1 100 ? -15.125 19.653 17.624 1.00 43.91 100 THR A C 1
ATOM 778 O O . THR A 1 100 ? -14.886 20.554 18.431 1.00 43.91 100 THR A O 1
ATOM 781 N N . HIS A 1 101 ? -14.470 19.520 16.469 1.00 49.34 101 HIS A N 1
ATOM 782 C CA . HIS A 1 101 ? -13.536 20.526 15.959 1.00 49.34 101 HIS A CA 1
ATOM 783 C C . HIS A 1 101 ? -14.166 21.322 14.793 1.00 49.34 101 HIS A C 1
ATOM 785 O O . HIS A 1 101 ? -14.813 20.717 13.935 1.00 49.34 101 HIS A O 1
ATOM 791 N N . PRO A 1 102 ? -14.022 22.664 14.739 1.00 43.34 102 PRO A N 1
ATOM 792 C CA . PRO A 1 102 ? -14.600 23.487 13.677 1.00 43.34 102 PRO A CA 1
ATOM 793 C C . PRO A 1 102 ? -13.823 23.341 12.366 1.00 43.34 102 PRO A C 1
ATOM 795 O O . PRO A 1 102 ? -12.593 23.275 12.369 1.00 43.34 102 PRO A O 1
ATOM 798 N N . GLN A 1 103 ? -14.554 23.358 11.250 1.00 34.66 103 GLN A N 1
ATOM 799 C CA . GLN A 1 103 ? -13.995 23.414 9.901 1.00 34.66 103 GLN A CA 1
ATOM 800 C C . GLN A 1 103 ? -13.171 24.695 9.709 1.00 34.66 103 GLN A C 1
ATOM 802 O O . GLN A 1 103 ? -13.668 25.802 9.921 1.00 34.66 103 GLN A O 1
ATOM 807 N N . VAL A 1 104 ? -11.917 24.545 9.282 1.00 38.31 104 VAL A N 1
ATOM 808 C CA . VAL A 1 104 ? -11.083 25.667 8.844 1.00 38.31 104 VAL A CA 1
ATOM 809 C C . VAL A 1 104 ? -11.498 26.019 7.418 1.00 38.31 104 VAL A C 1
ATOM 811 O O . VAL A 1 104 ? -11.214 25.281 6.478 1.00 38.31 104 VAL A O 1
ATOM 814 N N . ALA A 1 105 ? -12.212 27.133 7.268 1.00 36.25 105 ALA A N 1
ATOM 815 C CA . ALA A 1 105 ? -12.503 27.721 5.969 1.00 36.25 105 ALA A CA 1
ATOM 816 C C . ALA A 1 105 ? -11.219 28.324 5.376 1.00 36.25 105 ALA A C 1
ATOM 818 O O . ALA A 1 105 ? -10.533 29.109 6.031 1.00 36.25 105 ALA A O 1
ATOM 819 N N . ILE A 1 106 ? -10.912 27.963 4.132 1.00 36.50 106 ILE A N 1
ATOM 820 C CA . ILE A 1 106 ? -9.890 28.620 3.315 1.00 36.50 106 ILE A CA 1
ATOM 821 C C . ILE A 1 106 ? -10.505 29.932 2.805 1.00 36.50 106 ILE A C 1
ATOM 823 O O . ILE A 1 106 ? -11.536 29.861 2.133 1.00 36.50 106 ILE A O 1
ATOM 827 N N . PRO A 1 107 ? -9.938 31.123 3.073 1.00 36.47 107 PRO A N 1
ATOM 828 C CA . PRO A 1 107 ? -10.376 32.322 2.383 1.00 36.47 107 PRO A CA 1
ATOM 829 C C . PRO A 1 107 ? -9.671 32.402 1.026 1.00 36.47 107 PRO A C 1
ATOM 831 O O . PRO A 1 107 ? -8.455 32.585 0.945 1.00 36.47 107 PRO A O 1
ATOM 834 N N . GLU A 1 108 ? -10.459 32.287 -0.040 1.00 36.66 108 GLU A N 1
ATOM 835 C CA . GLU A 1 108 ? -10.167 32.939 -1.315 1.00 36.66 108 GLU A CA 1
ATOM 836 C C . GLU A 1 108 ? -10.006 34.446 -1.084 1.00 36.66 108 GLU A C 1
ATOM 838 O O . GLU A 1 108 ? -10.879 35.071 -0.479 1.00 36.66 108 GLU A O 1
ATOM 843 N N . SER A 1 109 ? -8.915 35.016 -1.599 1.00 33.84 109 SER A N 1
ATOM 844 C CA . SER A 1 109 ? -8.834 36.305 -2.317 1.00 33.84 109 SER A CA 1
ATOM 845 C C . SER A 1 109 ? -7.458 36.932 -2.097 1.00 33.84 109 SER A C 1
ATOM 847 O O . SER A 1 109 ? -7.174 37.551 -1.073 1.00 33.84 109 SER A O 1
ATOM 849 N N . VAL A 1 110 ? -6.598 36.764 -3.096 1.00 38.88 110 VAL A N 1
ATOM 850 C CA . VAL A 1 110 ? -5.460 37.650 -3.344 1.00 38.88 110 VAL A CA 1
ATOM 851 C C . VAL A 1 110 ? -6.036 38.854 -4.081 1.00 38.88 110 VAL A C 1
ATOM 853 O O . VAL A 1 110 ? -6.770 38.617 -5.032 1.00 38.88 110 VAL A O 1
ATOM 856 N N . GLU A 1 111 ? -5.759 40.081 -3.623 1.00 32.97 111 GLU A N 1
ATOM 857 C CA . GLU A 1 111 ? -5.678 41.344 -4.393 1.00 32.97 111 GLU A CA 1
ATOM 858 C C . GLU A 1 111 ? -5.806 42.552 -3.440 1.00 32.97 111 GLU A C 1
ATOM 860 O O . GLU A 1 111 ? -6.882 42.813 -2.915 1.00 32.97 111 GLU A O 1
ATOM 865 N N . HIS A 1 112 ? -4.691 43.271 -3.241 1.00 27.61 112 HIS A N 1
ATOM 866 C CA . HIS A 1 112 ? -4.538 44.739 -3.155 1.00 27.61 112 HIS A CA 1
ATOM 867 C C . HIS A 1 112 ? -3.441 45.168 -2.169 1.00 27.61 112 HIS A C 1
ATOM 869 O O . HIS A 1 112 ? -3.547 45.024 -0.954 1.00 27.61 112 HIS A O 1
ATOM 875 N N . PHE A 1 113 ? -2.384 45.748 -2.738 1.00 29.59 113 PHE A N 1
ATOM 876 C CA . PHE A 1 113 ? -1.367 46.521 -2.038 1.00 29.59 113 PHE A CA 1
ATOM 877 C C . PHE A 1 113 ? -1.913 47.913 -1.697 1.00 29.59 113 PHE A C 1
ATOM 879 O O . PHE A 1 113 ? -2.370 48.616 -2.596 1.00 29.59 113 PHE A O 1
ATOM 886 N N . HIS A 1 114 ? -1.767 48.350 -0.445 1.00 30.80 114 HIS A N 1
ATOM 887 C CA . HIS A 1 114 ? -1.526 49.759 -0.134 1.00 30.80 114 HIS A CA 1
ATOM 888 C C . HIS A 1 114 ? -0.817 49.899 1.219 1.00 30.80 114 HIS A C 1
ATOM 890 O O . HIS A 1 114 ? -1.208 49.275 2.205 1.00 30.80 114 HIS A O 1
ATOM 896 N N . GLU A 1 115 ? 0.241 50.707 1.238 1.00 37.62 115 GLU A N 1
ATOM 897 C CA . GLU A 1 115 ? 0.959 51.148 2.434 1.00 37.62 115 GLU A CA 1
ATOM 898 C C . GLU A 1 115 ? 0.055 52.035 3.305 1.00 37.62 115 GLU A C 1
ATOM 900 O O . GLU A 1 115 ? -0.599 52.930 2.770 1.00 37.62 115 GLU A O 1
ATOM 905 N N . ASP A 1 116 ? 0.058 51.832 4.628 1.00 28.39 116 ASP A N 1
ATOM 906 C CA . ASP A 1 116 ? 0.199 52.941 5.584 1.00 28.39 116 ASP A CA 1
ATOM 907 C C . ASP A 1 116 ? 0.597 52.446 6.990 1.00 28.39 116 ASP A C 1
ATOM 909 O O . ASP A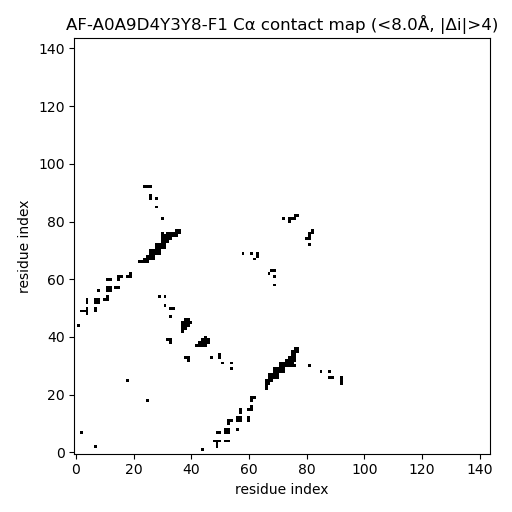 1 116 ? 0.215 51.359 7.435 1.00 28.39 116 ASP A O 1
ATOM 913 N N . LEU A 1 117 ? 1.403 53.249 7.682 1.00 36.09 117 LEU A N 1
ATOM 914 C CA . LEU A 1 117 ? 1.949 53.007 9.019 1.00 36.09 117 LEU A CA 1
ATOM 915 C C . LEU A 1 117 ? 0.869 53.116 10.112 1.00 36.09 117 LEU A C 1
ATOM 917 O O . LEU A 1 117 ? 0.174 54.123 10.207 1.00 36.09 117 LEU A O 1
ATOM 921 N N . GLY A 1 118 ? 0.838 52.166 11.056 1.00 27.61 118 GLY A N 1
ATOM 922 C CA . GLY A 1 118 ? 0.055 52.328 12.288 1.00 27.61 118 GLY A CA 1
ATOM 923 C C . GLY A 1 118 ? 0.073 51.137 13.251 1.00 27.61 118 GLY A C 1
ATOM 924 O O . GLY A 1 118 ? -0.695 50.200 13.111 1.00 27.61 118 GLY A O 1
ATOM 925 N N . SER A 1 119 ? 0.966 51.208 14.241 1.00 32.53 119 SER A N 1
ATOM 926 C CA . SER A 1 119 ? 0.977 50.555 15.567 1.00 32.53 119 SER A CA 1
ATOM 927 C C . SER A 1 119 ? -0.258 49.725 16.010 1.00 32.53 119 SER A C 1
ATOM 929 O O . SER A 1 119 ? -1.343 50.273 16.161 1.00 32.53 119 SER A O 1
ATOM 931 N N . VAL A 1 120 ? -0.064 48.435 16.343 1.00 30.83 120 VAL A N 1
ATOM 932 C CA . VAL A 1 120 ? -0.165 47.822 17.701 1.00 30.83 120 VAL A CA 1
ATOM 933 C C . VAL A 1 120 ? -0.309 46.283 17.607 1.00 30.83 120 VAL A C 1
ATOM 935 O O . VAL A 1 120 ? -1.265 45.748 17.066 1.00 30.83 120 VAL A O 1
ATOM 938 N N . SER A 1 121 ? 0.672 45.598 18.207 1.00 34.53 121 SER A N 1
ATOM 939 C CA . SER A 1 121 ? 0.643 44.314 18.939 1.00 34.53 121 SER A CA 1
ATOM 940 C C . SER A 1 121 ? -0.368 43.204 18.580 1.00 34.53 121 SER A C 1
ATOM 942 O O . SER A 1 121 ? -1.513 43.230 19.015 1.00 34.53 121 SER A O 1
ATOM 944 N N . ASN A 1 122 ? 0.143 42.121 17.977 1.00 32.91 122 ASN A N 1
ATOM 945 C CA . ASN A 1 122 ? 0.121 40.758 18.545 1.00 32.91 122 ASN A CA 1
ATOM 946 C C . ASN A 1 122 ? 1.012 39.835 17.693 1.00 32.91 122 ASN A C 1
ATOM 948 O O . ASN A 1 122 ? 0.624 39.372 16.624 1.00 32.91 122 ASN A O 1
ATOM 952 N N . LYS A 1 123 ? 2.249 39.593 18.146 1.00 35.47 123 LYS A N 1
ATOM 953 C CA . LYS A 1 123 ? 3.193 38.690 17.473 1.00 35.47 123 LYS A CA 1
ATOM 954 C C . LYS A 1 123 ? 2.964 37.252 17.940 1.00 35.47 123 LYS A C 1
ATOM 956 O O . LYS A 1 123 ? 3.349 36.900 19.048 1.00 35.47 123 LYS A O 1
ATOM 961 N N . SER A 1 124 ? 2.446 36.414 17.052 1.00 37.66 124 SER A N 1
ATOM 962 C CA . SER A 1 124 ? 2.837 35.005 16.978 1.00 37.66 124 SER A CA 1
ATOM 963 C C . SER A 1 124 ? 3.225 34.735 15.530 1.00 37.66 124 SER A C 1
ATOM 965 O O . SER A 1 124 ? 2.392 34.441 14.679 1.00 37.66 124 SER A O 1
ATOM 967 N N . SER A 1 125 ? 4.495 35.004 15.228 1.00 39.22 125 SER A N 1
ATOM 968 C CA . SER A 1 125 ? 5.083 34.792 13.909 1.00 39.22 125 SER A CA 1
ATOM 969 C C . SER A 1 125 ? 5.613 33.365 13.865 1.00 39.22 125 SER A C 1
ATOM 971 O O . SER A 1 125 ? 6.604 33.060 14.529 1.00 39.22 125 SER A O 1
ATOM 973 N N . PHE A 1 126 ? 4.966 32.490 13.097 1.00 42.34 126 PHE A N 1
ATOM 974 C CA . PHE A 1 126 ? 5.625 31.283 12.608 1.00 42.34 126 PHE A CA 1
ATOM 975 C C . PHE A 1 126 ? 6.652 31.730 11.564 1.00 42.34 126 PHE A C 1
ATOM 977 O O . PHE A 1 126 ? 6.338 31.915 10.391 1.00 42.34 126 PHE A O 1
ATOM 984 N N . GLY A 1 127 ? 7.873 31.996 12.027 1.00 36.91 127 GLY A N 1
ATOM 985 C CA . GLY A 1 127 ? 8.993 32.331 11.162 1.00 36.91 127 GLY A CA 1
ATOM 986 C C . GLY A 1 127 ? 9.331 31.147 10.262 1.00 36.91 127 GLY A C 1
ATOM 987 O O . GLY A 1 127 ? 9.580 30.045 10.747 1.00 36.91 127 GLY A O 1
ATOM 988 N N . ALA A 1 128 ? 9.354 31.382 8.951 1.00 46.00 128 ALA A N 1
ATOM 989 C CA . ALA A 1 128 ? 9.983 30.481 8.001 1.00 46.00 128 ALA A CA 1
ATOM 990 C C . ALA A 1 128 ? 11.469 30.369 8.365 1.00 46.00 128 ALA A C 1
ATOM 992 O O . ALA A 1 128 ? 12.209 31.350 8.279 1.00 46.00 128 ALA A O 1
ATOM 993 N N . ILE A 1 129 ? 11.903 29.190 8.811 1.00 51.00 129 ILE A N 1
ATOM 994 C CA . ILE A 1 129 ? 13.321 28.935 9.049 1.00 51.00 129 ILE A CA 1
ATOM 995 C C . ILE A 1 129 ? 13.972 28.730 7.681 1.00 51.00 129 ILE A C 1
ATOM 997 O O . ILE A 1 129 ? 13.904 27.654 7.089 1.00 51.00 129 ILE A O 1
ATOM 1001 N N . VAL A 1 130 ? 14.556 29.802 7.155 1.00 44.75 130 VAL A N 1
ATOM 1002 C CA . VAL A 1 130 ? 15.433 29.762 5.987 1.00 44.75 130 VAL A CA 1
ATOM 1003 C C . VAL A 1 130 ? 16.836 29.474 6.506 1.00 44.75 130 VAL A C 1
ATOM 1005 O O . VAL A 1 130 ? 17.485 30.362 7.049 1.00 44.75 130 VAL A O 1
ATOM 1008 N N . TYR A 1 131 ? 17.290 28.231 6.368 1.00 55.94 131 TYR A N 1
ATOM 1009 C CA . TYR A 1 131 ? 18.664 27.866 6.707 1.00 55.94 131 TYR A CA 1
ATOM 1010 C C . TYR A 1 131 ? 19.617 28.421 5.648 1.00 55.94 131 TYR A C 1
ATOM 1012 O O . TYR A 1 131 ? 19.511 28.085 4.463 1.00 55.94 131 TYR A O 1
ATOM 1020 N N . ALA A 1 132 ? 20.553 29.270 6.065 1.00 56.22 132 ALA A N 1
ATOM 1021 C CA . ALA A 1 132 ? 21.625 29.743 5.200 1.00 56.22 132 ALA A CA 1
ATOM 1022 C C . ALA A 1 132 ? 22.784 28.726 5.236 1.00 56.22 132 ALA A C 1
ATOM 1024 O O . ALA A 1 132 ? 23.175 28.300 6.323 1.00 56.22 132 ALA A O 1
ATOM 1025 N N . PRO A 1 133 ? 23.405 28.366 4.096 1.00 53.72 133 PRO A N 1
ATOM 1026 C CA . PRO A 1 133 ? 24.507 27.393 4.050 1.00 53.72 133 PRO A CA 1
ATOM 1027 C C . PRO A 1 133 ? 25.718 27.699 4.955 1.00 53.72 133 PRO A C 1
ATOM 1029 O O . PRO A 1 133 ? 26.539 26.817 5.179 1.00 53.72 133 PRO A O 1
ATOM 1032 N N . ASN A 1 134 ? 25.825 28.920 5.489 1.00 58.41 134 ASN A N 1
ATOM 1033 C CA . ASN A 1 134 ? 26.904 29.355 6.380 1.00 58.41 134 ASN A CA 1
ATOM 1034 C C . ASN A 1 134 ? 26.654 29.053 7.875 1.00 58.41 134 ASN A C 1
ATOM 1036 O O . ASN A 1 134 ? 27.513 29.359 8.696 1.00 58.41 134 ASN A O 1
ATOM 1040 N N . GLU A 1 135 ? 25.510 28.471 8.254 1.00 57.25 135 GLU A N 1
ATOM 1041 C CA . GLU A 1 135 ? 25.191 28.126 9.654 1.00 57.25 135 GLU A CA 1
ATOM 1042 C C . GLU A 1 135 ? 25.837 26.817 10.148 1.00 57.25 135 GLU A C 1
ATOM 1044 O O . GLU A 1 135 ? 25.603 26.401 11.282 1.00 57.25 135 GLU A O 1
ATOM 1049 N N . PHE A 1 136 ? 26.679 26.169 9.338 1.00 61.00 136 PHE A N 1
ATOM 1050 C CA . PHE A 1 136 ? 27.385 24.946 9.720 1.00 61.00 136 PHE A CA 1
ATOM 1051 C C . PHE A 1 136 ? 28.852 25.251 10.073 1.00 61.00 136 PHE A C 1
ATOM 1053 O O . PHE A 1 136 ? 29.683 25.374 9.174 1.00 61.00 136 PHE A O 1
ATOM 1060 N N . PRO A 1 137 ? 29.220 25.335 11.366 1.00 58.62 137 PRO A N 1
ATOM 1061 C CA . PRO A 1 137 ? 30.586 25.672 11.784 1.00 58.62 137 PRO A CA 1
ATOM 1062 C C . PRO A 1 137 ? 31.645 24.612 11.417 1.00 58.62 137 PRO A C 1
ATOM 1064 O O . PRO A 1 137 ? 32.834 24.886 11.548 1.00 58.62 137 PRO A O 1
ATOM 1067 N N . ASP A 1 138 ? 31.235 23.439 10.918 1.00 57.81 138 ASP A N 1
ATOM 1068 C CA . ASP A 1 138 ? 32.118 22.323 10.541 1.00 57.81 138 ASP A CA 1
ATOM 1069 C C . ASP A 1 138 ? 32.274 22.101 9.025 1.00 57.81 138 ASP A C 1
ATOM 1071 O O . ASP A 1 138 ? 32.961 21.164 8.600 1.00 57.81 138 ASP A O 1
ATOM 1075 N N . THR A 1 139 ? 31.691 22.945 8.166 1.00 57.31 139 THR A N 1
ATOM 1076 C CA . THR A 1 139 ? 31.948 22.832 6.722 1.00 57.31 139 THR A CA 1
ATOM 1077 C C . THR A 1 139 ? 33.337 23.374 6.403 1.00 57.31 139 THR A C 1
ATOM 1079 O O . THR A 1 139 ? 33.527 24.572 6.196 1.00 57.31 139 THR A O 1
ATOM 1082 N N . LYS A 1 140 ? 34.333 22.483 6.355 1.00 55.41 140 LYS A N 1
ATOM 1083 C CA . LYS A 1 140 ? 35.639 22.806 5.770 1.00 55.41 140 LYS A CA 1
ATOM 1084 C C . LYS A 1 140 ? 35.431 23.205 4.303 1.00 55.41 140 LYS A C 1
ATOM 1086 O O . LYS A 1 140 ? 34.768 22.456 3.580 1.00 55.41 140 LYS A O 1
ATOM 1091 N N . PRO A 1 141 ? 35.980 24.341 3.843 1.00 52.88 141 PRO A N 1
ATOM 1092 C CA . PRO A 1 141 ? 35.880 24.720 2.444 1.00 52.88 141 PRO A CA 1
ATOM 1093 C C . PRO A 1 141 ? 36.575 23.660 1.586 1.00 52.88 141 PRO A C 1
ATOM 1095 O O . PRO A 1 141 ? 37.698 23.242 1.874 1.00 52.88 141 PRO A O 1
ATOM 1098 N N . VAL A 1 142 ? 35.894 23.219 0.531 1.00 56.56 142 VAL A N 1
ATOM 1099 C CA . VAL A 1 142 ? 36.519 22.436 -0.533 1.00 56.56 142 VAL A CA 1
ATOM 1100 C C . VAL A 1 142 ? 37.459 23.397 -1.257 1.00 56.56 142 VAL A C 1
ATOM 1102 O O . VAL A 1 142 ? 37.006 24.312 -1.941 1.00 56.56 142 VAL A O 1
ATOM 1105 N N . HIS A 1 143 ? 38.765 23.257 -1.035 1.00 55.09 143 HIS A N 1
ATOM 1106 C CA . HIS A 1 143 ? 39.752 23.950 -1.852 1.00 55.09 143 HIS A CA 1
ATOM 1107 C C . HIS A 1 143 ? 39.699 23.368 -3.267 1.00 55.09 143 HIS A C 1
ATOM 1109 O O . HIS A 1 143 ? 39.752 22.150 -3.438 1.00 55.09 143 HIS A O 1
ATOM 1115 N N . ASN A 1 144 ? 39.530 24.267 -4.236 1.00 51.06 144 ASN A N 1
ATOM 1116 C CA . ASN A 1 144 ? 3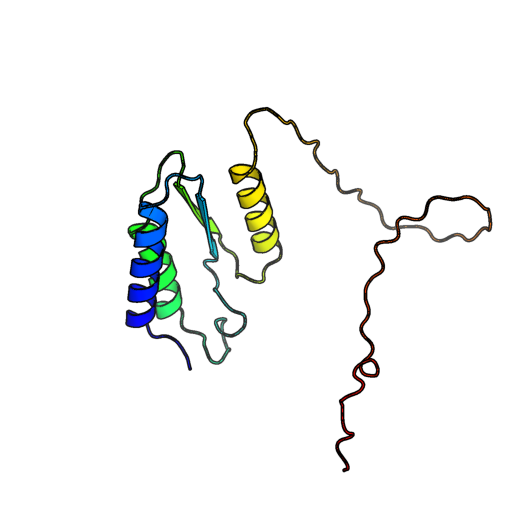9.599 24.002 -5.670 1.00 51.06 144 ASN A CA 1
ATOM 1117 C C . ASN A 1 144 ? 41.046 23.733 -6.098 1.00 51.06 144 ASN A C 1
ATOM 1119 O O . ASN A 1 144 ? 41.936 24.432 -5.556 1.00 51.06 144 ASN A O 1
#

pLDDT: mean 78.5, std 25.87, range [27.61, 98.88]

Foldseek 3Di:
DADDLVRLLVVLVVVQVVQQPDPAADEAEQALQEDDPQCHPPHPRPDNNSSVSNLVSNVVRHDDDPRYYYHYDPHYCPDVVVVVVVVVSVCVRVDDVPDDDDDDDDDDDDDDDDDDDDDDDDDPDPDDPDDDPPPDPPPDDDDD